Protein AF-A0AAW4VVW0-F1 (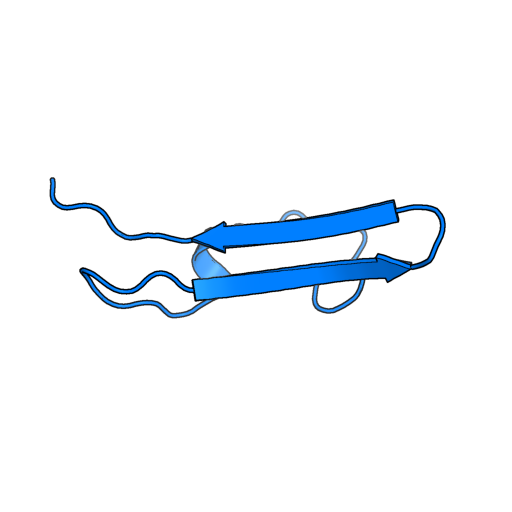afdb_monomer)

Structure (mmCIF, N/CA/C/O backbone):
data_AF-A0AAW4VVW0-F1
#
_entry.id   AF-A0AAW4VVW0-F1
#
loop_
_atom_site.group_PDB
_atom_site.id
_atom_site.type_symbol
_atom_site.label_atom_id
_atom_site.label_alt_id
_atom_site.label_comp_id
_atom_site.label_asym_id
_atom_site.label_entity_id
_atom_site.label_seq_id
_atom_site.pdbx_PDB_ins_code
_atom_site.Cartn_x
_atom_site.Cartn_y
_atom_site.Cartn_z
_atom_site.occupancy
_atom_site.B_iso_or_equiv
_atom_site.auth_seq_id
_atom_site.auth_comp_id
_atom_site.auth_asym_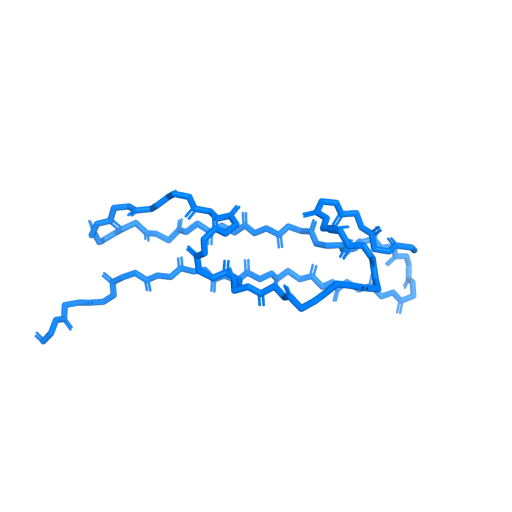id
_atom_site.auth_atom_id
_atom_site.pdbx_PDB_model_num
ATOM 1 N N . MET A 1 1 ? 9.629 -6.784 -10.033 1.00 86.00 1 MET A N 1
ATOM 2 C CA . MET A 1 1 ? 8.537 -7.656 -9.533 1.00 86.00 1 MET A CA 1
ATOM 3 C C . MET A 1 1 ? 8.016 -7.091 -8.219 1.00 86.00 1 MET A C 1
ATOM 5 O O . MET A 1 1 ? 8.846 -6.703 -7.408 1.00 86.00 1 MET A O 1
ATOM 9 N N . LEU A 1 2 ? 6.693 -7.052 -8.012 1.00 89.56 2 LEU A N 1
ATOM 10 C CA . LEU A 1 2 ? 6.106 -6.643 -6.728 1.00 89.56 2 LEU A CA 1
ATOM 11 C C . LEU A 1 2 ? 6.375 -7.701 -5.646 1.00 89.56 2 LEU A C 1
ATOM 13 O O . LEU A 1 2 ? 6.197 -8.897 -5.890 1.00 89.56 2 LEU A O 1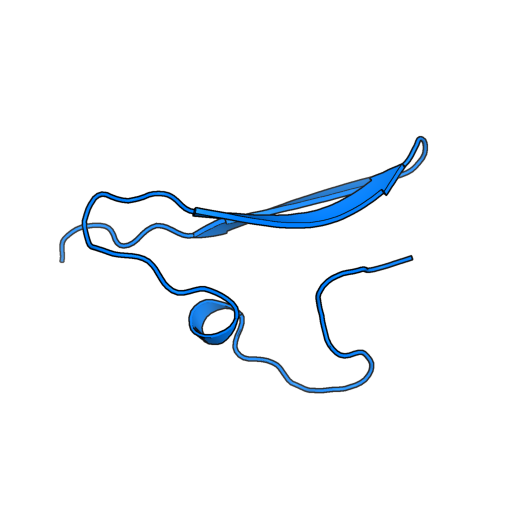
ATOM 17 N N . LYS A 1 3 ? 6.821 -7.234 -4.484 1.00 87.50 3 LYS A N 1
ATOM 18 C CA . LYS A 1 3 ? 7.127 -7.968 -3.255 1.00 87.50 3 LYS A CA 1
ATOM 19 C C . LYS A 1 3 ? 6.127 -7.543 -2.171 1.00 87.50 3 LYS A C 1
ATOM 21 O O . LYS A 1 3 ? 5.518 -6.483 -2.281 1.00 87.50 3 LYS A O 1
ATOM 26 N N . ASN A 1 4 ? 5.986 -8.356 -1.126 1.00 86.69 4 ASN A N 1
ATOM 27 C CA . ASN A 1 4 ? 5.187 -8.047 0.071 1.00 86.69 4 ASN A CA 1
ATOM 28 C C . ASN A 1 4 ? 3.679 -7.836 -0.171 1.00 86.69 4 ASN A C 1
ATOM 30 O O . ASN A 1 4 ? 3.020 -7.146 0.604 1.00 86.69 4 ASN A O 1
ATOM 34 N N . ILE A 1 5 ? 3.131 -8.409 -1.246 1.00 90.25 5 ILE A N 1
ATOM 35 C CA . ILE A 1 5 ? 1.705 -8.322 -1.563 1.00 90.25 5 ILE A CA 1
ATOM 36 C C . ILE A 1 5 ? 1.245 -9.534 -2.386 1.00 90.25 5 ILE A C 1
ATOM 38 O O . ILE A 1 5 ? 1.980 -10.005 -3.261 1.00 90.25 5 ILE A O 1
ATOM 42 N N . ASP A 1 6 ? 0.030 -10.023 -2.123 1.00 90.00 6 ASP A N 1
ATOM 43 C CA . ASP A 1 6 ? -0.585 -11.096 -2.910 1.00 90.00 6 ASP A CA 1
ATOM 44 C C . ASP A 1 6 ? -0.920 -10.594 -4.321 1.00 90.00 6 ASP A C 1
ATOM 46 O O . ASP A 1 6 ? -1.513 -9.528 -4.505 1.00 90.00 6 ASP A O 1
ATOM 50 N N . LYS A 1 7 ? -0.566 -11.378 -5.340 1.00 88.81 7 LYS A N 1
ATOM 51 C CA . LYS A 1 7 ? -0.889 -11.065 -6.739 1.00 88.81 7 LYS A CA 1
ATOM 52 C C . LYS A 1 7 ? -2.274 -11.605 -7.099 1.00 88.81 7 LYS A C 1
ATOM 54 O O . LYS A 1 7 ? -2.701 -12.615 -6.553 1.00 88.81 7 LYS A O 1
ATOM 59 N N . GLN A 1 8 ? -2.938 -10.953 -8.059 1.00 91.69 8 GLN A N 1
ATOM 60 C CA . GLN A 1 8 ? -4.245 -11.368 -8.605 1.00 91.69 8 GLN A CA 1
ATOM 61 C C . GLN A 1 8 ? -5.370 -11.463 -7.556 1.00 91.69 8 GLN A C 1
ATOM 63 O O . GLN A 1 8 ? -6.310 -12.240 -7.699 1.00 91.69 8 GLN A O 1
ATOM 68 N N . LYS A 1 9 ? -5.288 -10.651 -6.500 1.00 91.50 9 LYS A N 1
ATOM 69 C CA . LYS A 1 9 ? -6.254 -10.620 -5.402 1.00 91.50 9 LYS A CA 1
ATOM 70 C C . LYS A 1 9 ? -6.653 -9.182 -5.102 1.00 91.50 9 LYS A C 1
ATOM 72 O O . LYS A 1 9 ? -5.818 -8.280 -5.141 1.00 91.50 9 LYS A O 1
ATOM 77 N N . VAL A 1 10 ? -7.927 -8.968 -4.783 1.00 92.06 10 VAL A N 1
ATOM 78 C CA . VAL A 1 10 ? -8.390 -7.681 -4.253 1.00 92.06 10 VAL A CA 1
ATOM 79 C C . VAL A 1 10 ? -7.906 -7.557 -2.813 1.00 92.06 10 VAL A C 1
ATOM 81 O O . VAL A 1 10 ? -8.174 -8.428 -1.986 1.00 92.06 10 VAL A O 1
ATOM 84 N N . LEU A 1 11 ? -7.189 -6.475 -2.511 1.00 90.44 11 LEU A N 1
ATOM 85 C CA . LEU A 1 11 ? -6.577 -6.248 -1.205 1.00 90.44 11 LEU A CA 1
ATOM 86 C C . LEU A 1 11 ? -6.996 -4.900 -0.635 1.00 90.44 11 LEU A C 1
ATOM 88 O O . LEU A 1 11 ? -7.003 -3.882 -1.327 1.00 90.44 11 LEU A O 1
ATOM 92 N N . LYS A 1 12 ? -7.283 -4.878 0.665 1.00 91.62 12 LYS A N 1
ATOM 93 C CA . LYS A 1 12 ? -7.432 -3.640 1.426 1.00 91.62 12 LYS A CA 1
ATOM 94 C C . LYS A 1 12 ? -6.065 -3.254 1.977 1.00 91.62 12 LYS A C 1
ATOM 96 O O . LYS A 1 12 ? -5.635 -3.784 2.993 1.00 91.62 12 LYS A O 1
ATOM 101 N N . LEU A 1 13 ? -5.390 -2.307 1.327 1.00 90.25 13 LEU A N 1
ATOM 102 C CA . LEU A 1 13 ? -4.016 -1.914 1.682 1.00 90.25 13 LEU A CA 1
ATOM 103 C C . LEU A 1 13 ? -3.855 -1.502 3.157 1.00 90.25 13 LEU A C 1
ATOM 105 O O . LEU A 1 13 ? -2.823 -1.777 3.754 1.00 90.25 13 LEU A O 1
ATOM 109 N N . LYS A 1 14 ? -4.892 -0.916 3.770 1.00 87.12 14 LYS A N 1
ATOM 110 C CA . LYS A 1 14 ? -4.897 -0.549 5.199 1.00 87.12 14 LYS A CA 1
ATOM 111 C C . LYS A 1 14 ? -4.761 -1.740 6.161 1.00 87.12 14 LYS A C 1
ATOM 113 O O . LYS A 1 14 ? -4.391 -1.535 7.305 1.00 87.12 14 LYS A O 1
ATOM 118 N N . GLU A 1 15 ? -5.123 -2.948 5.726 1.00 89.81 15 GLU A N 1
ATOM 119 C CA . GLU A 1 15 ? -5.043 -4.186 6.520 1.00 89.81 15 GLU A CA 1
ATOM 120 C C . GLU A 1 15 ? -3.695 -4.898 6.319 1.00 89.81 15 GLU A C 1
ATOM 122 O O . GLU A 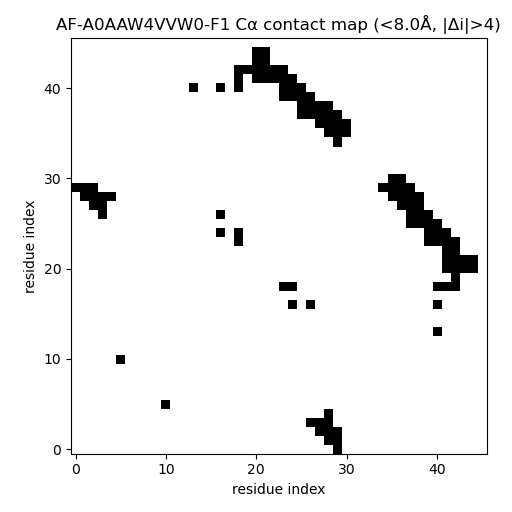1 15 ? -3.368 -5.814 7.065 1.00 89.81 15 GLU A O 1
ATOM 127 N N . ALA A 1 16 ? -2.891 -4.466 5.339 1.00 87.69 16 ALA A N 1
ATOM 128 C CA . ALA A 1 16 ? -1.562 -5.018 5.077 1.00 87.69 16 ALA A CA 1
ATOM 129 C C . ALA A 1 16 ? -0.494 -4.516 6.064 1.00 87.69 16 ALA A C 1
ATOM 131 O O . ALA A 1 16 ? 0.636 -5.001 6.051 1.00 87.69 16 ALA A O 1
ATOM 132 N N . VAL A 1 17 ? -0.831 -3.531 6.899 1.00 88.75 17 VAL A N 1
ATOM 133 C CA . VAL A 1 17 ? 0.071 -2.937 7.886 1.00 88.75 17 VAL A CA 1
ATOM 134 C C . VAL A 1 17 ? -0.670 -2.656 9.190 1.00 88.75 17 VAL A C 1
ATOM 136 O O . VAL A 1 17 ? -1.830 -2.249 9.189 1.00 88.75 17 VAL A O 1
ATOM 139 N N . THR A 1 18 ? 0.028 -2.810 10.312 1.00 89.62 18 THR A N 1
ATOM 140 C CA . THR A 1 18 ? -0.454 -2.371 11.626 1.00 89.62 18 THR A CA 1
ATOM 141 C C . THR A 1 18 ? 0.231 -1.059 11.980 1.00 89.62 18 THR A C 1
ATOM 143 O O . THR A 1 18 ? 1.455 -0.964 11.918 1.00 89.62 18 THR A O 1
ATOM 146 N N . TYR A 1 19 ? -0.545 -0.044 12.349 1.00 91.25 19 TYR A N 1
ATOM 147 C CA . TYR A 1 19 ? -0.027 1.277 12.693 1.00 91.25 19 TYR A CA 1
ATOM 148 C C . TYR A 1 19 ? -0.868 1.929 13.783 1.00 91.25 19 TYR A C 1
ATOM 150 O O . TYR A 1 19 ? -2.089 1.751 13.851 1.00 91.25 19 TYR A O 1
ATOM 158 N N . GLN A 1 20 ? -0.197 2.673 14.660 1.00 87.62 20 GLN A N 1
ATOM 159 C CA . GLN A 1 20 ? -0.844 3.431 15.723 1.00 87.62 20 GLN A CA 1
ATOM 160 C C . GLN A 1 20 ? -1.038 4.901 15.345 1.00 87.62 20 GLN A C 1
ATOM 162 O O . GLN A 1 2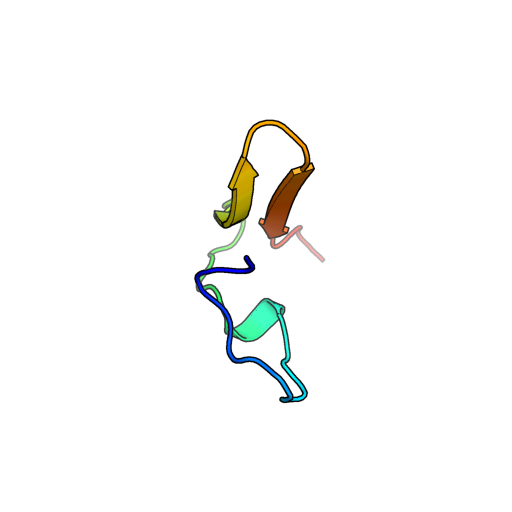0 ? -0.551 5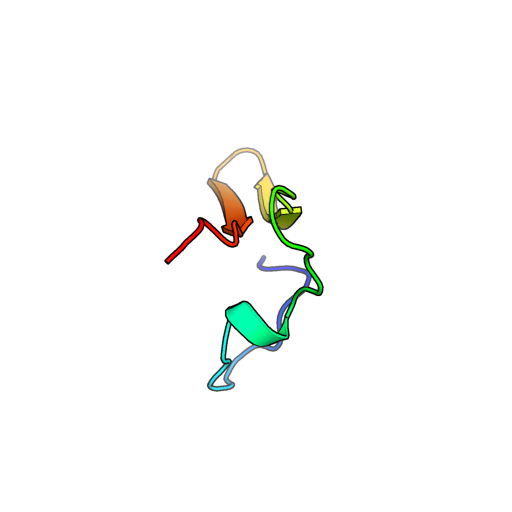.404 14.334 1.00 87.62 20 GLN A O 1
ATOM 167 N N . LYS A 1 21 ? -1.800 5.612 16.175 1.00 90.06 21 LYS A N 1
ATOM 168 C CA . LYS A 1 21 ? -2.040 7.044 16.006 1.00 90.06 21 LYS A CA 1
ATOM 169 C C . LYS A 1 21 ? -0.735 7.824 16.173 1.00 90.06 21 LYS A C 1
ATOM 171 O O . LYS A 1 21 ? -0.041 7.641 17.167 1.00 90.06 21 LYS A O 1
ATOM 176 N N . GLY A 1 22 ? -0.448 8.722 15.231 1.00 88.62 22 GLY A N 1
ATOM 177 C CA . GLY A 1 22 ? 0.799 9.496 15.215 1.00 88.62 22 GLY A CA 1
ATOM 178 C C . GLY A 1 22 ? 2.011 8.720 14.693 1.00 88.62 22 GLY A C 1
ATOM 179 O O . GLY A 1 22 ? 3.110 9.264 14.680 1.00 88.62 22 GLY A O 1
ATOM 180 N N . GLN A 1 23 ? 1.820 7.472 14.256 1.00 91.00 23 GLN A N 1
ATOM 181 C CA . GLN A 1 23 ? 2.854 6.671 13.620 1.00 91.00 23 GLN A CA 1
ATOM 182 C C . GLN A 1 23 ? 2.661 6.688 12.104 1.00 91.00 23 GLN A C 1
ATOM 184 O O . GLN A 1 23 ? 1.578 6.378 11.603 1.00 91.00 23 GLN A O 1
ATOM 189 N N . VAL A 1 24 ? 3.745 6.974 11.388 1.00 93.31 24 VAL A N 1
ATOM 190 C CA . VAL A 1 24 ? 3.843 6.718 9.951 1.00 93.31 24 VAL A CA 1
ATOM 191 C C . VAL A 1 24 ? 4.550 5.381 9.759 1.00 93.31 24 VAL A C 1
ATOM 193 O O . VAL A 1 24 ? 5.627 5.163 10.313 1.00 93.31 24 VAL A O 1
ATOM 196 N N . VAL A 1 25 ? 3.953 4.481 8.982 1.00 93.88 25 VAL A N 1
ATOM 197 C CA . VAL A 1 25 ? 4.571 3.209 8.574 1.00 93.88 25 VAL A CA 1
ATOM 198 C C . VAL A 1 25 ? 4.671 3.148 7.059 1.00 93.88 25 VAL A C 1
ATOM 200 O O . VAL A 1 25 ? 3.895 3.796 6.357 1.00 93.88 25 VAL A O 1
ATOM 203 N N . PHE A 1 26 ? 5.612 2.366 6.537 1.00 94.25 26 PHE A N 1
ATOM 204 C CA . PHE A 1 26 ? 5.773 2.205 5.098 1.00 94.25 26 PHE A CA 1
ATOM 205 C C . PHE A 1 26 ? 5.898 0.743 4.685 1.00 94.25 26 PHE A C 1
ATOM 207 O O . PHE A 1 26 ? 6.343 -0.105 5.456 1.00 94.25 26 PHE A O 1
ATOM 214 N N . LEU A 1 27 ? 5.518 0.468 3.439 1.00 94.19 27 LEU A N 1
ATOM 215 C CA . LEU A 1 27 ? 5.682 -0.824 2.790 1.00 94.19 27 LEU A CA 1
ATOM 216 C C . LEU A 1 27 ? 6.319 -0.626 1.416 1.00 94.19 27 LEU A C 1
ATOM 218 O O . LEU A 1 27 ? 5.770 0.067 0.559 1.00 94.19 27 LEU A O 1
ATOM 222 N N . ILE A 1 28 ? 7.471 -1.256 1.195 1.00 94.94 28 ILE A N 1
ATOM 223 C CA . ILE A 1 28 ? 8.148 -1.244 -0.105 1.00 94.94 28 ILE A CA 1
ATOM 224 C C . ILE A 1 28 ? 7.607 -2.409 -0.927 1.00 94.94 28 ILE A C 1
ATOM 226 O O . ILE A 1 28 ? 7.783 -3.571 -0.557 1.00 94.94 28 ILE A O 1
ATOM 230 N N . LEU A 1 29 ? 6.959 -2.102 -2.050 1.00 94.81 29 LEU A N 1
ATOM 231 C CA . LEU A 1 29 ? 6.441 -3.119 -2.966 1.00 94.81 29 LEU A CA 1
ATOM 232 C C . LEU A 1 29 ? 7.449 -3.460 -4.059 1.00 94.81 29 LEU A C 1
ATOM 234 O O . LEU A 1 29 ? 7.544 -4.602 -4.492 1.00 94.81 29 LEU A O 1
ATOM 238 N N . THR A 1 30 ? 8.229 -2.493 -4.523 1.00 96.38 30 THR A N 1
ATOM 239 C CA . THR A 1 30 ? 9.355 -2.759 -5.418 1.00 96.38 30 THR A CA 1
ATOM 240 C C . THR A 1 30 ? 10.360 -1.638 -5.298 1.00 96.38 30 THR A C 1
ATOM 242 O O . THR A 1 30 ? 9.991 -0.484 -5.120 1.00 96.38 30 THR A O 1
ATOM 245 N N . GLN A 1 31 ? 11.626 -1.990 -5.437 1.00 95.50 31 GLN A N 1
ATOM 246 C CA . GLN A 1 31 ? 12.704 -1.038 -5.603 1.00 95.50 31 GLN A CA 1
ATOM 247 C C . GLN A 1 31 ? 13.758 -1.718 -6.469 1.00 95.50 31 GLN A C 1
ATOM 249 O O . GLN A 1 31 ? 14.281 -2.773 -6.111 1.00 95.50 31 GLN A O 1
ATOM 254 N N . ASN A 1 32 ? 13.964 -1.181 -7.661 1.00 94.88 32 ASN A N 1
ATOM 255 C CA . ASN A 1 32 ? 14.985 -1.588 -8.618 1.00 94.88 32 ASN A CA 1
ATOM 256 C C . ASN A 1 32 ? 15.357 -0.369 -9.478 1.00 94.88 32 ASN A C 1
ATOM 258 O O . ASN A 1 32 ? 14.765 0.696 -9.311 1.00 94.88 32 ASN A O 1
ATOM 262 N N . GLU A 1 33 ? 16.317 -0.531 -10.388 1.00 97.06 33 GLU A N 1
ATOM 263 C CA . GLU A 1 33 ? 16.833 0.561 -11.228 1.00 97.06 33 GLU A CA 1
ATOM 264 C C . GLU A 1 33 ? 15.757 1.245 -12.083 1.00 97.06 33 GLU A C 1
ATOM 266 O O . GLU A 1 33 ? 15.821 2.449 -12.303 1.00 97.06 33 GLU A O 1
ATOM 271 N N . ALA A 1 34 ? 14.746 0.499 -12.532 1.00 95.88 34 ALA A N 1
ATOM 272 C CA . ALA A 1 34 ? 13.706 1.016 -13.415 1.00 95.88 34 ALA A CA 1
ATOM 273 C C . ALA A 1 34 ? 12.486 1.577 -12.664 1.00 95.88 34 ALA A C 1
ATOM 275 O O . ALA A 1 34 ? 11.766 2.414 -13.205 1.00 95.88 34 ALA A O 1
ATOM 276 N N . LEU A 1 35 ? 12.199 1.091 -11.447 1.00 95.31 35 LEU A N 1
ATOM 277 C CA . LEU A 1 35 ? 10.995 1.463 -10.702 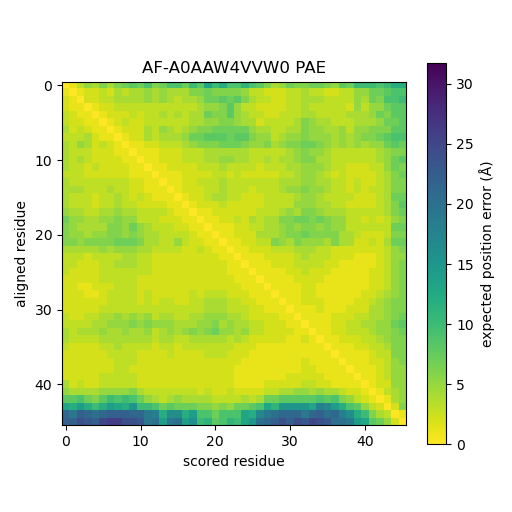1.00 95.31 35 LEU A CA 1
ATOM 278 C C . LEU A 1 35 ? 11.135 1.286 -9.184 1.00 95.31 35 LEU A C 1
ATOM 280 O O . LEU A 1 35 ? 11.516 0.219 -8.686 1.00 95.31 35 LEU A O 1
ATOM 284 N N . SER A 1 36 ? 10.662 2.300 -8.455 1.00 96.69 36 SER A N 1
ATOM 285 C CA . SER A 1 36 ? 10.467 2.281 -7.006 1.00 96.69 36 SER A CA 1
ATOM 286 C C . SER A 1 36 ? 9.014 2.589 -6.642 1.00 96.69 36 SER A C 1
ATOM 288 O O . SER A 1 36 ? 8.434 3.552 -7.140 1.00 96.69 36 SER A O 1
ATOM 290 N N . VAL A 1 37 ? 8.428 1.768 -5.768 1.00 95.88 37 VAL A N 1
ATOM 291 C CA . VAL A 1 37 ? 7.084 1.960 -5.214 1.00 95.88 37 VAL A CA 1
ATOM 292 C C . VAL A 1 37 ? 7.128 1.714 -3.712 1.00 95.88 37 VAL A C 1
ATOM 294 O O . VAL A 1 37 ? 7.332 0.580 -3.260 1.00 95.88 37 VAL A O 1
ATOM 297 N N . THR A 1 38 ? 6.855 2.777 -2.959 1.00 96.31 38 THR A N 1
ATOM 298 C CA . THR A 1 38 ? 6.738 2.764 -1.500 1.00 96.31 38 THR A CA 1
ATOM 299 C C . THR A 1 3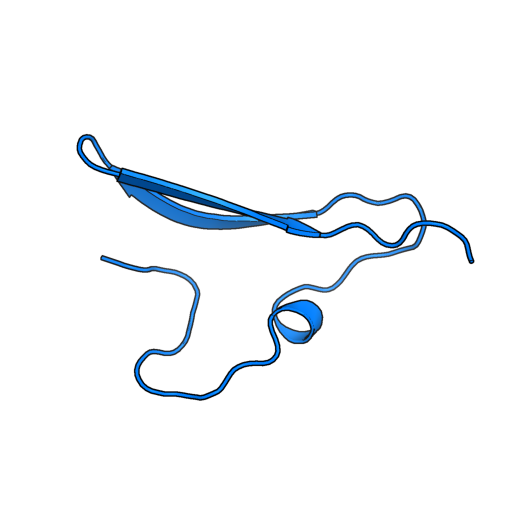8 ? 5.371 3.305 -1.109 1.00 96.31 38 THR A C 1
ATOM 301 O O . THR A 1 38 ? 5.000 4.411 -1.498 1.00 96.31 38 THR A O 1
ATOM 304 N N . LEU A 1 39 ? 4.618 2.524 -0.340 1.00 94.88 39 LEU A N 1
ATOM 305 C CA . LEU A 1 39 ? 3.349 2.941 0.244 1.00 94.88 39 LEU A CA 1
ATOM 306 C C . LEU A 1 39 ? 3.605 3.492 1.642 1.00 94.88 39 LEU A C 1
ATOM 308 O O . LEU A 1 39 ? 4.258 2.823 2.437 1.00 94.88 39 LEU A O 1
ATOM 312 N N . PHE A 1 40 ? 3.065 4.668 1.946 1.00 94.31 40 PHE A N 1
ATOM 313 C CA . PHE A 1 40 ? 3.097 5.255 3.283 1.00 94.31 40 PHE A CA 1
ATOM 314 C C . PHE A 1 40 ? 1.692 5.259 3.872 1.00 94.31 40 PHE A C 1
ATOM 316 O O . PHE A 1 40 ? 0.731 5.657 3.213 1.00 94.31 40 PHE A O 1
ATOM 323 N N . PHE A 1 41 ? 1.589 4.832 5.122 1.00 93.62 41 PHE A N 1
ATOM 324 C CA . PHE A 1 41 ? 0.350 4.789 5.876 1.00 93.62 41 PHE A CA 1
ATOM 325 C C . PHE A 1 41 ? 0.505 5.650 7.117 1.00 93.62 41 PHE A C 1
ATOM 327 O O . PHE A 1 41 ? 1.497 5.559 7.838 1.00 93.62 41 PHE A O 1
ATOM 334 N N . ASP A 1 42 ? -0.502 6.471 7.362 1.00 90.69 42 ASP A N 1
ATOM 335 C CA . ASP A 1 42 ? -0.585 7.340 8.523 1.00 90.69 42 ASP A CA 1
ATOM 336 C C . ASP A 1 42 ? -2.034 7.348 9.015 1.00 90.69 42 ASP A C 1
ATOM 338 O O . ASP A 1 42 ? -2.983 7.346 8.221 1.00 90.69 42 ASP A O 1
ATOM 342 N N . LYS A 1 43 ? -2.209 7.341 10.338 1.00 84.88 43 LYS A N 1
ATOM 343 C CA . LYS A 1 43 ? -3.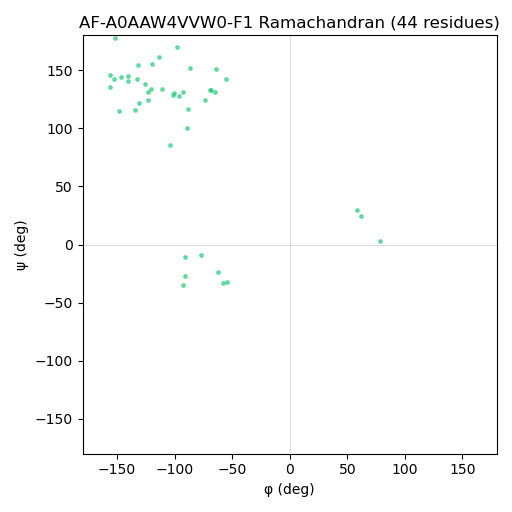499 7.572 10.986 1.00 84.88 43 LYS A CA 1
ATOM 344 C C . LYS A 1 43 ? -3.503 8.983 11.559 1.00 84.88 43 LYS A C 1
ATOM 346 O O . LYS A 1 43 ? -3.227 9.182 12.749 1.00 84.88 43 LYS A O 1
ATOM 351 N N . ARG A 1 44 ? -3.864 9.957 10.719 1.00 71.69 44 ARG A N 1
ATOM 352 C CA . ARG A 1 44 ? -4.105 11.330 11.180 1.00 71.69 44 ARG A CA 1
ATOM 353 C C . ARG A 1 44 ? -5.306 11.369 12.130 1.00 71.69 44 ARG A C 1
ATOM 355 O O . ARG A 1 44 ? -6.193 10.517 12.068 1.00 71.69 44 ARG A O 1
ATOM 362 N N . ARG A 1 45 ? -5.299 12.331 13.060 1.00 66.38 45 ARG A N 1
ATOM 363 C CA . ARG A 1 45 ? -6.448 12.619 13.940 1.00 66.38 45 ARG A CA 1
ATOM 364 C C . ARG A 1 45 ? -7.696 12.905 13.082 1.00 66.38 45 ARG A C 1
ATOM 366 O O . ARG A 1 45 ? -7.550 13.525 12.033 1.00 66.38 45 ARG A O 1
ATOM 373 N N . ASN A 1 46 ? -8.864 12.438 13.547 1.00 60.91 46 ASN A N 1
ATOM 374 C CA . ASN A 1 46 ? -10.171 12.929 13.086 1.00 60.91 46 ASN A CA 1
ATOM 375 C C . ASN A 1 46 ? -10.272 14.440 13.282 1.00 60.91 46 ASN A C 1
ATOM 377 O O . ASN A 1 46 ? -9.709 14.911 14.302 1.00 60.91 46 ASN A O 1
#

Mean predicted aligned error: 3.94 Å

pLDDT: mean 90.1, std 7.12, range [60.91, 97.06]

Foldseek 3Di:
DFDQDDPPDDDDVVVSDDDDAPDKDKDWGDDDPVDTDMDIDHDYDD

Nearest PDB structures (foldseek):
  2ozj-assembly2_B-3  TM=7.372E-01  e=1.099E-01  Desulfitobacterium hafniense DCB-2
  1yhf-assembly1_A  TM=7.588E-01  e=3.608E-01  Streptococcus pyogenes M1 GAS
  3rns-assembly1_A  TM=7.194E-01  e=2.448E+00  Leptotrichia buccalis C-1013-b
  9c57-assembly1_K  TM=2.101E-01  e=9.794E+00  Homo sapiens

Radius of gyration: 12.31 Å; Cα contacts (8 Å, |Δi|>4): 58; chains: 1; bounding box: 27×24×29 Å

Solvent-accessible surface area (backbone atoms only — not comparable to full-atom values): 3232 Å² total; per-residue (Å²): 121,81,42,95,64,80,78,100,58,94,74,65,71,77,75,77,53,89,77,50,80,84,35,76,48,74,49,67,31,33,76,55,97,91,50,75,43,72,49,76,47,68,46,74,83,133

Secondary structure (DSSP, 8-state):
---SS-TTS---GGGSS---TT-EEEEEEEESSS-EEEEEEE----

Sequence (46 aa):
MLKNIDKQKVLKLKEAVTYQKGQVVFLILTQNEALSVTLFFDKRRN

Organism: NCBI:txid1982628

InterPro domains:
  IPR014710 RmlC-like jelly roll fold [G3DSA:2.60.120.10] (1-43)